Protein AF-A0A970XUF3-F1 (afdb_monomer)

Solvent-accessible surface area (backbone atoms only — not comparable to full-atom values): 6879 Å² total; per-residue (Å²): 139,89,86,78,68,78,69,62,79,68,65,74,82,74,82,83,71,47,71,69,57,50,55,48,50,52,54,52,50,53,54,51,50,58,49,51,72,72,58,65,86,57,64,73,45,73,54,93,64,70,76,91,70,79,68,89,47,69,45,66,59,51,60,77,42,101,81,54,48,75,49,60,61,56,52,50,50,54,52,50,52,30,46,78,71,64,72,48,58,91,92,59,88,84,87,82,92,67,96,57,85,76,110

Secondary structure (DSSP, 8-state):
--SSSTTGGG--------HHHHHHHHHHHHHHHHHHHHSPPPPEEEE---GGG---EEEE-GGGSTTSSTHHHHHHHHHHHHHHTT-S-TT-------SSTT-

Structure (mmCIF, N/CA/C/O backbone):
data_AF-A0A970XUF3-F1
#
_entry.id   AF-A0A970XUF3-F1
#
loop_
_atom_site.group_PDB
_atom_site.id
_atom_site.type_symbol
_atom_site.label_atom_id
_atom_site.label_alt_id
_atom_site.label_comp_id
_atom_site.label_asym_id
_atom_site.label_entity_id
_atom_site.label_seq_id
_atom_site.pdbx_PDB_ins_code
_atom_site.Cartn_x
_atom_site.Cartn_y
_atom_site.Cartn_z
_atom_site.occupancy
_atom_site.B_iso_or_equiv
_atom_site.auth_seq_id
_atom_site.auth_comp_id
_atom_site.auth_asym_id
_atom_site.auth_atom_id
_atom_site.pdbx_PDB_model_num
ATOM 1 N N . MET A 1 1 ? -20.423 7.216 -50.883 1.00 48.00 1 MET A N 1
ATOM 2 C CA . MET A 1 1 ? -19.783 6.032 -50.267 1.00 48.00 1 MET A CA 1
ATOM 3 C C . MET A 1 1 ? -18.288 6.190 -50.517 1.00 48.00 1 MET A C 1
ATOM 5 O O . MET A 1 1 ? -17.974 6.514 -51.651 1.00 48.00 1 MET A O 1
ATOM 9 N N . HIS A 1 2 ? -17.430 6.060 -49.498 1.00 49.44 2 HIS A N 1
ATOM 10 C CA . HIS A 1 2 ? -15.969 6.338 -49.485 1.00 49.44 2 HIS A CA 1
ATOM 11 C C . HIS A 1 2 ? -15.506 7.712 -48.969 1.00 49.44 2 HIS A C 1
ATOM 13 O O . HIS A 1 2 ? -14.838 8.454 -49.677 1.00 49.44 2 HIS A O 1
ATOM 19 N N . HIS A 1 3 ? -15.79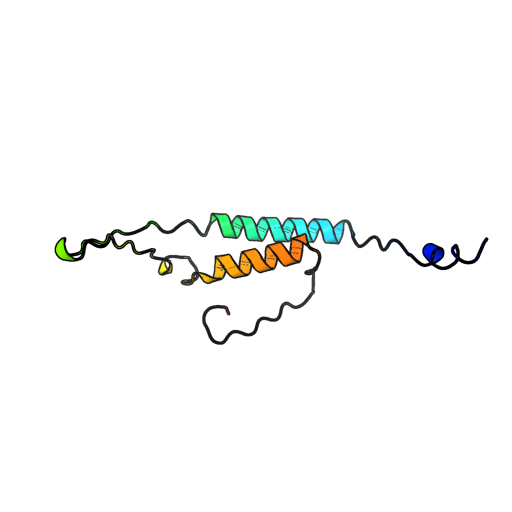4 8.027 -47.704 1.00 49.59 3 HIS A N 1
ATOM 20 C CA . HIS A 1 3 ? -15.003 9.022 -46.957 1.00 49.59 3 HIS A CA 1
ATOM 21 C C . HIS A 1 3 ? -14.604 8.558 -45.542 1.00 49.59 3 HIS A C 1
ATOM 23 O O . HIS A 1 3 ? -14.060 9.349 -44.783 1.00 49.59 3 HIS A O 1
ATOM 29 N N . ASP A 1 4 ? -14.816 7.279 -45.210 1.00 54.97 4 ASP A N 1
ATOM 30 C CA . ASP A 1 4 ? -14.683 6.748 -43.842 1.00 54.97 4 ASP A CA 1
ATOM 31 C C . ASP A 1 4 ? -13.558 5.701 -43.686 1.00 54.97 4 ASP A C 1
ATOM 33 O O . ASP A 1 4 ? -13.497 5.003 -42.688 1.00 54.97 4 ASP A O 1
ATOM 37 N N . ASP A 1 5 ? -12.654 5.571 -44.667 1.00 55.22 5 ASP A N 1
ATOM 38 C CA . ASP A 1 5 ? -11.529 4.610 -44.604 1.00 55.22 5 ASP A CA 1
ATOM 39 C C . ASP A 1 5 ? -10.201 5.248 -44.151 1.00 55.22 5 ASP A C 1
ATOM 41 O O . ASP A 1 5 ? -9.280 4.558 -43.729 1.00 55.22 5 ASP A O 1
ATOM 45 N N . LEU A 1 6 ? -10.081 6.581 -44.186 1.00 56.59 6 LEU A N 1
ATOM 46 C CA . LEU A 1 6 ? -8.809 7.275 -43.916 1.00 56.59 6 LEU A CA 1
ATOM 47 C C . LEU A 1 6 ? -8.526 7.522 -42.422 1.00 56.59 6 LEU A C 1
ATOM 49 O O . LEU A 1 6 ? -7.419 7.929 -42.066 1.00 56.59 6 LEU A O 1
ATOM 53 N N . LEU A 1 7 ? -9.508 7.309 -41.538 1.00 57.59 7 LEU A N 1
ATOM 54 C CA . LEU A 1 7 ? -9.339 7.483 -40.088 1.00 57.59 7 LEU A CA 1
ATOM 55 C C . LEU A 1 7 ? -8.886 6.201 -39.377 1.00 57.59 7 LEU A C 1
ATOM 57 O O . LEU A 1 7 ? -8.167 6.292 -38.382 1.00 57.59 7 LEU A O 1
ATOM 61 N N . LEU A 1 8 ? -9.251 5.025 -39.896 1.00 55.69 8 LEU A N 1
ATOM 62 C CA . LEU A 1 8 ? -8.861 3.736 -39.316 1.00 55.69 8 LEU A CA 1
ATOM 63 C C . LEU A 1 8 ? -7.401 3.373 -39.629 1.00 55.69 8 LEU A C 1
ATOM 65 O O . LEU A 1 8 ? -6.735 2.774 -38.790 1.00 55.69 8 LEU A O 1
ATOM 69 N N . ASP A 1 9 ? -6.864 3.854 -40.753 1.00 57.50 9 ASP A N 1
ATOM 70 C CA . ASP A 1 9 ? -5.477 3.615 -41.193 1.00 57.50 9 ASP A CA 1
ATOM 71 C C . ASP A 1 9 ? -4.411 4.289 -40.297 1.00 57.50 9 ASP A C 1
ATOM 73 O O . ASP A 1 9 ? -3.210 4.059 -40.431 1.00 57.50 9 ASP A O 1
ATOM 77 N N . ARG A 1 10 ? -4.836 5.141 -39.350 1.00 59.44 10 ARG A N 1
ATOM 78 C CA . ARG A 1 10 ? -3.960 5.830 -38.381 1.00 59.44 10 ARG A CA 1
ATOM 79 C C . ARG A 1 10 ? -4.024 5.253 -36.969 1.00 59.44 10 ARG A C 1
ATOM 81 O O . ARG A 1 10 ? -3.333 5.763 -36.083 1.00 59.44 10 ARG A O 1
ATOM 88 N N . LEU A 1 11 ? -4.817 4.208 -36.739 1.00 58.84 11 LEU A N 1
ATOM 89 C CA . LEU A 1 11 ? -4.786 3.469 -35.482 1.00 58.84 11 LEU A CA 1
ATOM 90 C C . LEU A 1 11 ? -3.599 2.510 -35.514 1.00 58.84 11 LEU A C 1
ATOM 92 O O . LEU A 1 11 ? -3.718 1.339 -35.852 1.00 58.84 11 LEU A O 1
ATOM 96 N N . VAL A 1 12 ? -2.427 3.033 -35.159 1.00 64.12 12 VAL A N 1
ATOM 97 C CA . VAL A 1 12 ? -1.288 2.181 -34.828 1.00 64.12 12 VAL A CA 1
ATOM 98 C C . VAL A 1 12 ? -1.689 1.386 -33.592 1.00 64.12 12 VAL A C 1
ATOM 100 O O . VAL A 1 12 ? -1.864 1.960 -32.514 1.00 64.12 12 VAL A O 1
ATOM 103 N N . GLU A 1 13 ? -1.857 0.075 -33.746 1.00 56.38 13 GLU A N 1
ATOM 104 C CA . GLU A 1 13 ? -1.923 -0.842 -32.617 1.00 56.38 13 GLU A CA 1
ATOM 105 C C . GLU A 1 13 ? -0.577 -0.754 -31.891 1.00 56.38 13 GLU A C 1
ATOM 107 O O . GLU A 1 13 ? 0.428 -1.345 -32.285 1.00 56.38 13 GLU A O 1
ATOM 112 N N . VAL A 1 14 ? -0.519 0.106 -30.874 1.00 59.81 14 VAL A N 1
ATOM 113 C CA . VAL A 1 14 ? 0.663 0.227 -30.031 1.00 59.81 14 VAL A CA 1
ATOM 114 C C . VAL A 1 14 ? 0.681 -1.014 -29.161 1.00 59.81 14 VAL A C 1
ATOM 116 O O . VAL A 1 14 ? -0.028 -1.072 -28.153 1.00 59.81 14 VAL A O 1
ATOM 119 N N . ASP A 1 15 ? 1.506 -1.988 -29.537 1.00 58.88 15 ASP A N 1
ATOM 120 C CA . ASP A 1 15 ? 1.877 -3.070 -28.638 1.00 58.88 15 ASP A CA 1
ATOM 121 C C . ASP A 1 15 ? 2.607 -2.459 -27.433 1.00 58.88 15 ASP A C 1
ATOM 123 O O . ASP A 1 15 ? 3.798 -2.146 -27.456 1.00 58.88 15 ASP A O 1
ATOM 127 N N . ARG A 1 16 ? 1.845 -2.216 -26.364 1.00 62.81 16 ARG A N 1
ATOM 128 C CA . ARG A 1 16 ? 2.358 -1.722 -25.080 1.00 62.81 16 ARG A CA 1
ATOM 129 C C . ARG A 1 16 ? 2.996 -2.839 -24.261 1.00 62.81 16 ARG A C 1
ATOM 131 O O . ARG A 1 16 ? 3.358 -2.605 -23.111 1.00 62.81 16 ARG A O 1
ATOM 138 N N . THR A 1 17 ? 3.080 -4.049 -24.806 1.00 63.94 17 THR A N 1
ATOM 139 C CA . THR A 1 17 ? 3.468 -5.244 -24.076 1.00 63.94 17 THR A CA 1
ATOM 140 C C . THR A 1 17 ? 4.840 -5.731 -24.526 1.00 63.94 17 THR A C 1
ATOM 142 O O . THR A 1 17 ? 5.007 -6.733 -25.211 1.00 63.94 17 THR A O 1
ATOM 145 N N . SER A 1 18 ? 5.880 -5.044 -24.062 1.00 77.62 18 SER A N 1
ATOM 146 C CA . SER A 1 18 ? 7.224 -5.620 -24.087 1.00 77.62 18 SER A CA 1
ATOM 147 C C . SER A 1 18 ? 7.264 -6.861 -23.187 1.00 77.62 18 SER A C 1
ATOM 149 O O . SER A 1 18 ? 6.694 -6.872 -22.092 1.00 77.62 18 SER A O 1
ATOM 151 N N . SER A 1 19 ? 7.949 -7.924 -23.616 1.00 81.50 19 SER A N 1
ATOM 152 C CA . SER A 1 19 ? 8.212 -9.093 -22.762 1.00 81.50 19 SER A CA 1
ATOM 153 C C . SER A 1 19 ? 8.943 -8.705 -21.473 1.00 81.50 19 SER A C 1
ATOM 155 O O . SER A 1 19 ? 8.658 -9.266 -20.418 1.00 81.50 19 SER A O 1
ATOM 157 N N . ALA A 1 20 ? 9.820 -7.700 -21.538 1.00 83.75 20 ALA A N 1
ATOM 158 C CA . ALA A 1 20 ? 10.513 -7.161 -20.375 1.00 83.75 20 ALA A CA 1
ATOM 159 C C . ALA A 1 20 ? 9.571 -6.388 -19.436 1.00 83.75 20 ALA A C 1
ATOM 161 O O . ALA A 1 20 ? 9.719 -6.486 -18.218 1.00 83.75 20 ALA A O 1
ATOM 162 N N . ASP A 1 21 ? 8.590 -5.661 -19.982 1.00 84.06 21 ASP A N 1
ATOM 163 C CA . ASP A 1 21 ? 7.599 -4.937 -19.175 1.00 84.06 21 ASP A CA 1
ATOM 164 C C . ASP A 1 21 ? 6.648 -5.908 -18.473 1.00 84.06 21 ASP A C 1
ATOM 166 O O . ASP A 1 21 ? 6.362 -5.735 -17.291 1.00 84.06 21 ASP A O 1
ATOM 170 N N . ARG A 1 22 ? 6.222 -6.975 -19.165 1.00 87.44 22 ARG A N 1
ATOM 171 C CA . ARG A 1 22 ? 5.441 -8.064 -18.558 1.00 87.44 22 ARG A CA 1
ATOM 172 C C . ARG A 1 22 ? 6.205 -8.750 -17.430 1.00 87.44 22 ARG A C 1
ATOM 174 O O . ARG A 1 22 ? 5.703 -8.794 -16.316 1.00 87.44 22 ARG A O 1
ATOM 181 N N . ALA A 1 23 ? 7.442 -9.176 -17.686 1.00 90.81 23 ALA A N 1
ATOM 182 C CA . ALA A 1 23 ? 8.272 -9.826 -16.673 1.00 90.81 23 ALA A CA 1
ATOM 183 C C . ALA A 1 23 ? 8.491 -8.940 -15.433 1.00 90.81 23 ALA A C 1
ATOM 185 O O . ALA A 1 23 ? 8.543 -9.433 -14.307 1.00 90.81 23 ALA A O 1
ATOM 186 N N . TRP A 1 24 ? 8.604 -7.621 -15.623 1.00 93.31 24 TRP A N 1
ATOM 187 C CA . TRP A 1 24 ? 8.704 -6.686 -14.506 1.00 93.31 24 TRP A CA 1
ATOM 188 C C . TRP A 1 24 ? 7.390 -6.551 -13.730 1.00 93.31 24 TRP A C 1
ATOM 190 O O . TRP A 1 24 ? 7.419 -6.535 -12.499 1.00 93.31 24 TRP A O 1
ATOM 200 N N . THR A 1 25 ? 6.254 -6.458 -14.422 1.00 93.19 25 THR A N 1
ATOM 201 C CA . THR A 1 25 ? 4.936 -6.404 -13.778 1.00 93.19 25 THR A CA 1
ATOM 202 C C . THR 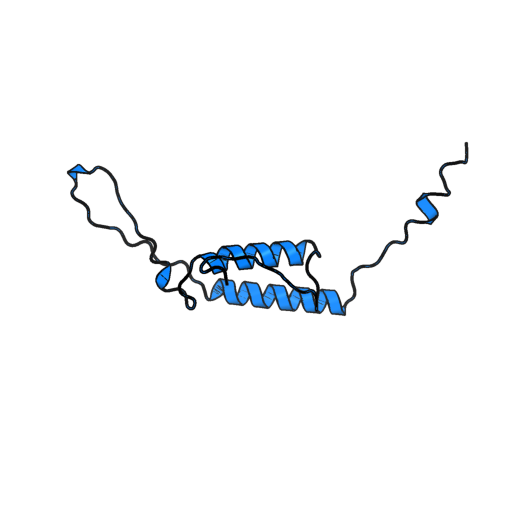A 1 25 ? 4.673 -7.668 -12.967 1.00 93.19 25 THR A C 1
ATOM 204 O O . THR A 1 25 ? 4.267 -7.558 -11.812 1.00 93.19 25 THR A O 1
ATOM 207 N N . ASP A 1 26 ? 4.981 -8.844 -13.519 1.00 93.25 26 ASP A N 1
ATOM 208 C CA . ASP A 1 26 ? 4.828 -10.129 -12.829 1.00 93.25 26 ASP A CA 1
ATOM 209 C C . ASP A 1 26 ? 5.673 -10.160 -11.548 1.00 93.25 26 ASP A C 1
ATOM 211 O O . ASP A 1 26 ? 5.156 -10.396 -10.455 1.00 93.25 26 ASP A O 1
ATOM 215 N N . TRP A 1 27 ? 6.951 -9.783 -11.653 1.00 94.88 27 TRP A N 1
ATOM 216 C CA . TRP A 1 27 ? 7.840 -9.644 -10.498 1.00 94.88 27 TRP A CA 1
ATOM 217 C C . TRP A 1 27 ? 7.292 -8.669 -9.439 1.00 94.88 27 TRP A C 1
ATOM 219 O O . TRP A 1 27 ? 7.366 -8.936 -8.235 1.00 94.88 27 TRP A O 1
ATOM 229 N N . ALA A 1 28 ? 6.737 -7.529 -9.863 1.00 93.44 28 ALA A N 1
ATOM 230 C CA . ALA A 1 28 ? 6.195 -6.522 -8.954 1.00 93.44 28 ALA A CA 1
ATOM 231 C C . ALA A 1 28 ? 4.952 -7.039 -8.212 1.00 93.44 28 ALA A C 1
ATOM 233 O O . ALA A 1 28 ? 4.843 -6.857 -6.995 1.00 93.44 28 ALA A O 1
ATOM 234 N N . VAL A 1 29 ? 4.047 -7.721 -8.919 1.00 93.56 29 VAL A N 1
ATOM 235 C CA . VAL A 1 29 ? 2.849 -8.345 -8.339 1.00 93.56 29 VAL A CA 1
ATOM 236 C C . VAL A 1 29 ? 3.242 -9.426 -7.335 1.00 93.56 29 VAL A C 1
ATOM 238 O O . VAL A 1 29 ? 2.799 -9.371 -6.186 1.00 93.56 29 VAL A O 1
ATOM 241 N N . GLU A 1 30 ? 4.143 -10.340 -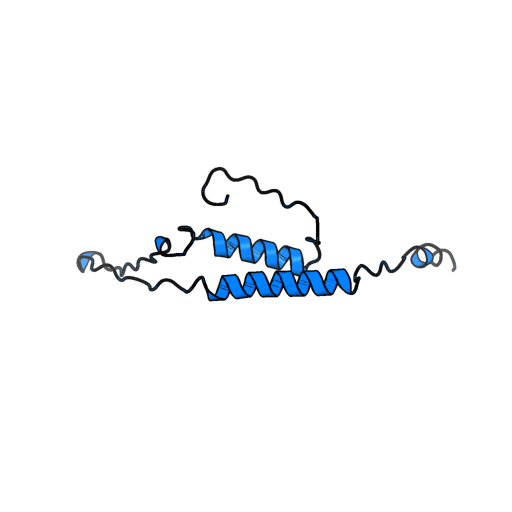7.703 1.00 92.00 30 GLU A N 1
ATOM 242 C CA . GLU A 1 30 ? 4.636 -11.391 -6.803 1.00 92.00 30 GLU A CA 1
ATOM 243 C C . GLU A 1 30 ? 5.208 -10.811 -5.504 1.00 92.00 30 GLU A C 1
ATOM 245 O O . GLU A 1 30 ? 4.958 -11.326 -4.405 1.00 92.00 30 GLU A O 1
ATOM 250 N N . ARG A 1 31 ? 5.953 -9.703 -5.606 1.00 89.75 31 ARG A N 1
ATOM 251 C CA . ARG A 1 31 ? 6.542 -9.035 -4.443 1.00 89.75 31 ARG A CA 1
ATOM 252 C C . ARG A 1 31 ? 5.480 -8.444 -3.518 1.00 89.75 31 ARG A C 1
ATOM 254 O O . ARG A 1 31 ? 5.644 -8.551 -2.296 1.00 89.75 31 ARG A O 1
ATOM 261 N N . ILE A 1 32 ? 4.426 -7.848 -4.081 1.00 87.94 32 ILE A N 1
ATOM 262 C CA . ILE A 1 32 ? 3.297 -7.281 -3.332 1.00 87.94 32 ILE A CA 1
ATOM 263 C C . ILE A 1 32 ? 2.495 -8.389 -2.648 1.00 87.94 32 ILE A C 1
ATOM 265 O O . ILE A 1 32 ? 2.173 -8.274 -1.465 1.00 87.94 32 ILE A O 1
ATOM 269 N N . GLU A 1 33 ? 2.211 -9.490 -3.338 1.00 86.62 33 GLU A N 1
ATOM 270 C CA . GLU A 1 33 ? 1.489 -10.611 -2.736 1.00 86.62 33 GLU A CA 1
ATOM 271 C C . GLU A 1 33 ? 2.291 -11.285 -1.620 1.00 86.62 33 GLU A C 1
ATOM 273 O O . GLU A 1 33 ? 1.745 -11.608 -0.562 1.00 86.62 33 GLU A O 1
ATOM 278 N N . ALA A 1 34 ? 3.601 -11.466 -1.814 1.00 83.88 34 ALA A N 1
ATOM 279 C CA . ALA A 1 34 ? 4.483 -11.990 -0.776 1.00 83.88 34 ALA A CA 1
ATOM 280 C C . ALA A 1 34 ? 4.501 -11.092 0.466 1.00 83.88 34 ALA A C 1
ATOM 282 O O . ALA A 1 34 ? 4.644 -11.587 1.583 1.00 83.88 34 ALA A O 1
ATOM 283 N N . ASP A 1 35 ? 4.354 -9.780 0.285 1.00 78.88 35 ASP A N 1
ATOM 284 C CA . ASP A 1 35 ? 4.154 -8.844 1.387 1.00 78.88 35 ASP A CA 1
ATOM 285 C C . ASP A 1 35 ? 2.783 -8.972 2.055 1.00 78.88 35 ASP A C 1
ATOM 287 O O . ASP A 1 35 ? 2.694 -9.011 3.285 1.00 78.88 35 ASP A O 1
ATOM 291 N N . GLY A 1 36 ? 1.733 -9.156 1.253 1.00 74.56 36 GLY A N 1
ATOM 292 C CA . GLY A 1 36 ? 0.389 -9.489 1.717 1.00 74.56 36 GLY A CA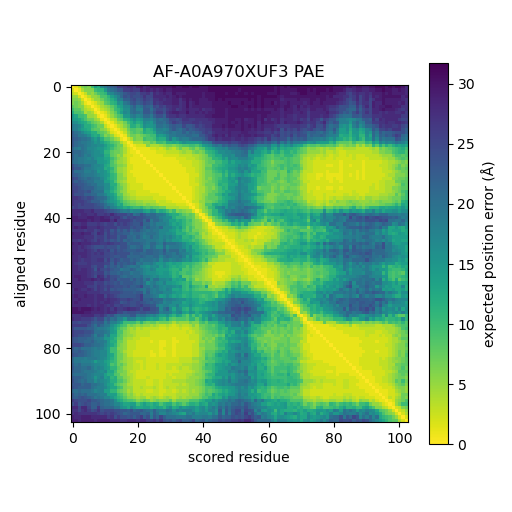 1
ATOM 293 C C . GLY A 1 36 ? 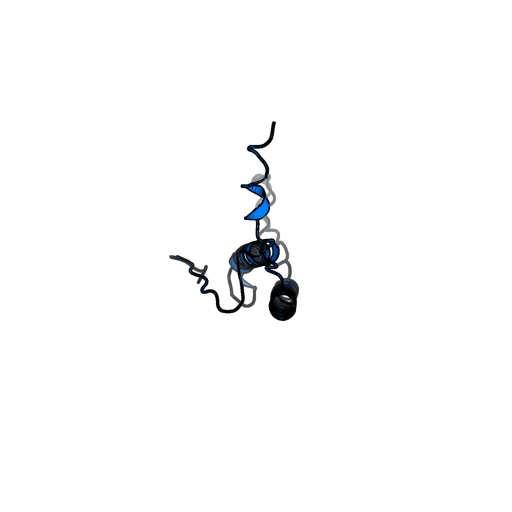0.371 -10.682 2.670 1.00 74.56 36 GLY A C 1
ATOM 294 O O . GLY A 1 36 ? -0.167 -10.574 3.768 1.00 74.56 36 GLY A O 1
ATOM 295 N N . ARG A 1 37 ? 1.038 -11.781 2.302 1.00 74.75 37 ARG A N 1
ATOM 296 C CA . ARG A 1 37 ? 1.086 -13.022 3.100 1.00 74.75 37 ARG A CA 1
ATOM 297 C C . ARG A 1 37 ? 1.802 -12.870 4.449 1.00 74.75 37 ARG A C 1
ATOM 299 O O . ARG A 1 37 ? 1.532 -13.644 5.359 1.00 74.75 37 ARG A O 1
ATOM 306 N N . ARG A 1 38 ? 2.703 -11.889 4.592 1.00 67.44 38 ARG A N 1
ATOM 307 C CA . ARG A 1 38 ? 3.408 -11.595 5.859 1.00 67.44 38 ARG A CA 1
ATOM 308 C C . ARG A 1 38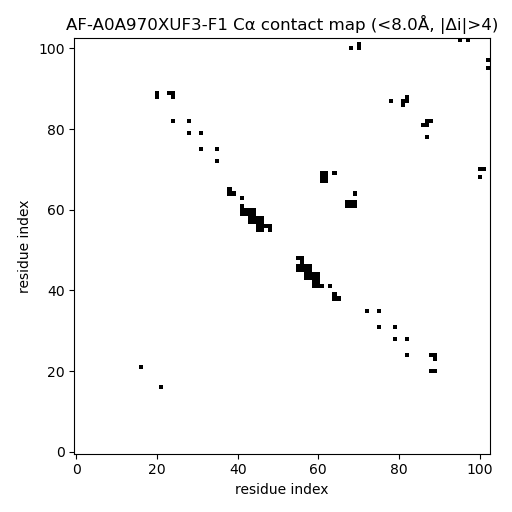 ? 2.629 -10.653 6.780 1.00 67.44 38 ARG A C 1
ATOM 310 O O . ARG A 1 38 ? 2.933 -10.576 7.964 1.00 67.44 38 ARG A O 1
ATOM 317 N N . SER A 1 39 ? 1.638 -9.942 6.246 1.00 61.62 39 SER A N 1
ATOM 318 C CA . SER A 1 39 ? 0.741 -9.058 6.996 1.00 61.62 39 SER A CA 1
ATOM 319 C C . SER A 1 39 ? -0.525 -9.826 7.387 1.00 61.62 39 SER A C 1
ATOM 321 O O . SER A 1 39 ? -1.582 -9.624 6.788 1.00 61.62 39 SER A O 1
ATOM 323 N N . ALA A 1 40 ? -0.387 -10.782 8.306 1.00 55.28 40 ALA A N 1
ATOM 324 C CA . ALA A 1 40 ? -1.483 -11.647 8.737 1.00 55.28 40 ALA A CA 1
ATOM 325 C C . ALA A 1 40 ? -2.638 -10.853 9.377 1.00 55.28 40 ALA A C 1
ATOM 327 O O . ALA A 1 40 ? -2.433 -9.776 9.939 1.00 55.28 40 ALA A O 1
ATOM 328 N N . ASP A 1 41 ? -3.858 -11.397 9.305 1.00 56.88 41 ASP A N 1
ATOM 329 C CA . ASP A 1 41 ? -4.997 -10.852 10.040 1.00 56.88 41 ASP A CA 1
ATOM 330 C C . ASP A 1 41 ? -4.721 -10.910 11.543 1.00 56.88 41 ASP A C 1
ATOM 332 O O . ASP A 1 41 ? -4.540 -11.967 12.147 1.00 56.88 41 ASP A O 1
ATOM 336 N N . THR A 1 42 ? -4.665 -9.729 12.136 1.00 55.44 42 THR A N 1
ATOM 337 C CA . THR A 1 42 ? -4.592 -9.533 13.573 1.00 55.44 42 THR A CA 1
ATOM 338 C C . THR A 1 42 ? -5.901 -10.011 14.189 1.00 55.44 42 THR A C 1
ATOM 340 O O . THR A 1 42 ? -6.994 -9.688 13.715 1.00 55.44 42 THR A O 1
ATOM 343 N N . HIS A 1 43 ? -5.781 -10.861 15.207 1.00 62.53 43 HIS A N 1
ATOM 344 C CA . HIS A 1 43 ? -6.922 -11.478 15.871 1.00 62.53 43 HIS A CA 1
ATOM 345 C C . HIS A 1 43 ? -7.804 -10.397 16.510 1.00 62.53 43 HIS A C 1
ATOM 347 O O . HIS A 1 43 ? -7.300 -9.397 17.027 1.00 62.53 43 HIS A O 1
ATOM 353 N N . LEU A 1 44 ? -9.123 -10.601 16.483 1.00 72.00 44 LEU A N 1
ATOM 354 C CA . LEU A 1 44 ? -10.057 -9.759 17.225 1.00 72.00 44 LEU A CA 1
ATOM 355 C C . LEU A 1 44 ? -9.974 -10.097 18.718 1.00 72.00 44 LEU A C 1
ATOM 357 O O . LEU A 1 44 ? -10.150 -11.248 19.112 1.00 72.00 44 LEU A O 1
ATOM 361 N N . ILE A 1 45 ? -9.729 -9.086 19.545 1.00 80.50 45 ILE A N 1
ATOM 362 C CA . ILE A 1 45 ? -9.684 -9.171 21.003 1.00 80.50 45 ILE A CA 1
ATOM 363 C C . ILE A 1 45 ? -11.035 -8.692 21.534 1.00 80.50 45 ILE A C 1
ATOM 365 O O . ILE A 1 45 ? -11.386 -7.524 21.377 1.00 80.50 45 ILE A O 1
ATOM 369 N N . ARG A 1 46 ? -11.812 -9.582 22.154 1.00 84.19 46 ARG A N 1
ATOM 370 C CA . ARG A 1 46 ? -13.066 -9.207 22.825 1.00 84.19 46 ARG A CA 1
ATOM 371 C C . ARG A 1 46 ? -12.746 -8.384 24.074 1.00 84.19 46 ARG A C 1
ATOM 373 O O . ARG A 1 46 ? -11.919 -8.797 24.884 1.00 84.19 46 ARG A O 1
ATOM 380 N N . LEU A 1 47 ? -13.398 -7.235 24.227 1.00 85.06 47 LEU A N 1
ATOM 381 C CA . LEU A 1 47 ? -13.382 -6.468 25.467 1.00 85.06 47 LEU A CA 1
ATOM 382 C C . LEU A 1 47 ? -14.530 -6.937 26.355 1.00 85.06 47 LEU A C 1
ATOM 384 O O . LEU A 1 47 ? -15.693 -6.877 25.959 1.00 85.06 47 LEU A O 1
ATOM 388 N N . GLU A 1 48 ? -14.194 -7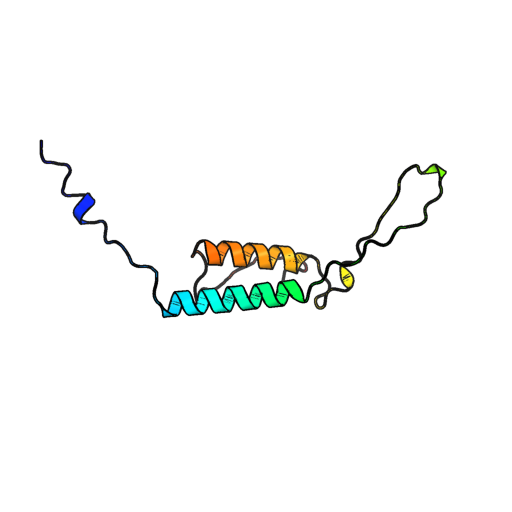.374 27.565 1.00 85.38 48 GLU A N 1
ATOM 389 C CA . GLU A 1 48 ? -15.187 -7.648 28.599 1.00 85.38 48 GLU A CA 1
ATOM 390 C C . GLU A 1 48 ? -15.747 -6.312 29.102 1.00 85.38 48 GLU A C 1
ATOM 392 O O . GLU A 1 48 ? -15.067 -5.556 29.800 1.00 85.38 48 GLU A O 1
ATOM 397 N N . LEU A 1 49 ? -16.978 -6.003 28.692 1.00 85.06 49 LEU A N 1
ATOM 398 C CA . LEU A 1 49 ? -17.722 -4.830 29.135 1.00 85.06 49 LEU A CA 1
ATOM 399 C C . LEU A 1 49 ? -18.827 -5.231 30.119 1.00 85.06 49 LEU A C 1
ATOM 401 O O . LEU A 1 49 ? -19.310 -6.366 30.077 1.00 85.06 49 LEU A O 1
ATOM 405 N N . PRO A 1 50 ? -19.259 -4.304 30.991 1.00 87.25 50 PRO A N 1
ATOM 406 C CA . PRO A 1 50 ? -20.440 -4.504 31.818 1.00 87.25 50 PRO A CA 1
ATOM 407 C C . PRO A 1 50 ? -21.665 -4.904 30.976 1.00 87.25 50 PRO A C 1
ATOM 409 O O . PRO A 1 50 ? -21.947 -4.314 29.932 1.00 87.25 50 PRO A O 1
ATOM 412 N N . VAL A 1 51 ? -22.390 -5.933 31.421 1.00 77.94 51 VAL A N 1
ATOM 413 C CA . VAL A 1 51 ? -23.524 -6.547 30.696 1.00 77.94 51 VAL A CA 1
ATOM 414 C C . VAL A 1 51 ? -24.672 -5.577 30.392 1.00 77.94 51 VAL A C 1
ATOM 416 O O . VAL A 1 51 ? -25.414 -5.774 29.433 1.00 77.94 51 VAL A O 1
ATOM 419 N N . ASP A 1 52 ? -24.804 -4.513 31.176 1.00 87.88 52 ASP A N 1
ATOM 420 C CA . ASP A 1 52 ? -25.782 -3.434 31.030 1.00 87.88 52 ASP A CA 1
ATOM 421 C C . ASP A 1 52 ? -25.551 -2.543 29.798 1.00 87.88 52 ASP A C 1
ATOM 423 O O . ASP A 1 52 ? -26.461 -1.823 29.390 1.00 87.88 52 ASP A O 1
ATOM 427 N N . PHE A 1 53 ? -24.386 -2.631 29.149 1.00 84.75 53 PHE A N 1
ATOM 428 C CA . PHE A 1 53 ? -24.114 -1.913 27.899 1.00 84.75 53 PHE A CA 1
ATOM 429 C C . PHE A 1 53 ? -24.811 -2.549 26.687 1.00 84.75 53 PHE A C 1
ATOM 431 O O . PHE A 1 53 ? -25.017 -1.873 25.680 1.00 84.75 53 PHE A O 1
ATOM 438 N N . GLY A 1 54 ? -25.174 -3.837 26.763 1.00 88.25 54 GLY A N 1
ATOM 439 C CA . GLY A 1 54 ? -25.941 -4.529 25.721 1.00 88.25 54 GLY A CA 1
ATOM 440 C C . GLY A 1 54 ? -25.247 -4.655 24.357 1.00 88.25 54 GLY A C 1
ATOM 441 O O . GLY A 1 54 ? -25.915 -4.955 23.368 1.00 88.25 54 GLY A O 1
ATOM 442 N N . VAL A 1 55 ? -23.932 -4.423 24.280 1.00 86.94 55 VAL A N 1
ATOM 443 C CA . VAL A 1 55 ? -23.135 -4.512 23.048 1.00 86.94 55 VAL A CA 1
ATOM 444 C C . VAL A 1 55 ? -21.839 -5.276 23.294 1.00 86.94 55 VAL A C 1
ATOM 446 O O . VAL A 1 55 ? -21.171 -5.074 24.307 1.00 86.94 55 VAL A O 1
ATOM 449 N N . ASP A 1 56 ? -21.456 -6.122 22.339 1.00 88.56 56 ASP A N 1
ATOM 450 C CA . ASP A 1 56 ? -20.134 -6.740 22.326 1.00 88.56 56 ASP A CA 1
ATOM 451 C C . ASP A 1 56 ? -19.144 -5.812 21.610 1.00 88.56 56 ASP A C 1
ATOM 453 O O . ASP A 1 56 ? -19.393 -5.372 20.484 1.00 88.56 56 ASP A O 1
ATOM 457 N N . VAL A 1 57 ? -17.994 -5.548 22.234 1.00 88.06 57 VAL A N 1
ATOM 458 C CA . VAL A 1 57 ? -16.915 -4.766 21.618 1.00 88.06 57 VAL A CA 1
ATOM 459 C C . VAL A 1 57 ? -15.720 -5.665 21.339 1.00 88.06 57 VAL A C 1
ATOM 461 O O . VAL A 1 57 ? -15.217 -6.359 22.219 1.00 88.06 57 VAL A O 1
ATOM 464 N N . TYR A 1 58 ? -15.245 -5.617 20.098 1.00 83.06 58 TYR A N 1
ATOM 465 C CA . TYR A 1 58 ? -14.057 -6.327 19.644 1.00 83.06 58 TYR A CA 1
ATOM 466 C C . TYR A 1 58 ? -13.032 -5.315 19.138 1.00 83.06 58 TYR A C 1
ATOM 468 O O . TYR A 1 58 ? -13.336 -4.479 18.286 1.00 83.06 58 TYR A O 1
ATOM 476 N N . LEU A 1 59 ? -11.812 -5.393 19.656 1.00 80.31 59 LEU A N 1
ATOM 477 C CA . LEU A 1 59 ? -10.670 -4.625 19.186 1.00 80.31 59 LEU A CA 1
ATOM 478 C C . LEU A 1 59 ? -9.912 -5.423 18.139 1.00 80.31 59 LEU A C 1
ATOM 480 O O . LEU A 1 59 ? -9.642 -6.606 18.320 1.00 80.31 59 LEU A O 1
ATOM 484 N N . LYS A 1 60 ? -9.491 -4.751 17.075 1.00 71.69 60 LYS A N 1
ATOM 485 C CA . LYS A 1 60 ? -8.491 -5.291 16.163 1.00 71.69 60 LYS A CA 1
ATOM 486 C C . LYS A 1 60 ? -7.165 -4.605 16.456 1.00 71.69 60 LYS A C 1
ATOM 488 O O . LYS A 1 60 ? -7.037 -3.404 16.223 1.00 71.69 60 LYS A O 1
ATOM 493 N N . ASP A 1 61 ? -6.204 -5.343 17.007 1.00 70.25 61 ASP A N 1
ATOM 494 C CA . ASP A 1 61 ? -4.886 -4.784 17.315 1.00 70.25 61 ASP A CA 1
ATOM 495 C C . ASP A 1 61 ? -4.001 -4.756 16.065 1.00 70.25 61 ASP A C 1
ATOM 497 O O . ASP A 1 61 ? -3.218 -5.661 15.785 1.00 70.25 61 ASP A O 1
ATOM 501 N N . GLU A 1 62 ? -4.148 -3.683 15.298 1.00 65.62 62 GLU A N 1
ATOM 502 C CA . GLU A 1 62 ? -3.447 -3.465 14.033 1.00 65.62 62 GLU A CA 1
ATOM 503 C C . GLU A 1 62 ? -2.026 -2.898 14.219 1.00 65.62 62 GLU A C 1
ATOM 505 O O . GLU A 1 62 ? -1.285 -2.766 13.242 1.00 65.62 62 GLU A O 1
ATOM 510 N N . SER A 1 63 ? -1.615 -2.612 15.464 1.00 60.47 63 SER A N 1
ATOM 511 C CA . SER A 1 63 ? -0.282 -2.083 15.806 1.00 60.47 63 SER A CA 1
ATOM 512 C C . SER A 1 63 ? 0.833 -3.131 15.701 1.00 60.47 63 SER A C 1
ATOM 514 O O . SER A 1 63 ? 2.003 -2.785 15.562 1.00 60.47 63 SER A O 1
ATOM 516 N N . THR A 1 64 ? 0.464 -4.415 15.703 1.00 56.59 64 THR A N 1
ATOM 517 C CA . THR A 1 64 ? 1.381 -5.566 15.646 1.00 56.59 64 THR A CA 1
ATOM 518 C C . THR A 1 64 ? 1.886 -5.898 14.239 1.00 56.59 64 THR A C 1
ATOM 520 O O . THR A 1 64 ? 2.728 -6.783 14.070 1.00 56.59 64 THR A O 1
ATOM 523 N N . HIS A 1 65 ? 1.417 -5.186 13.210 1.00 58.25 65 HIS A N 1
ATOM 524 C CA . HIS A 1 65 ? 1.990 -5.305 11.873 1.00 58.25 65 HIS A CA 1
ATOM 525 C C . HIS A 1 65 ? 3.458 -4.831 11.888 1.00 58.25 65 HIS A C 1
ATOM 527 O O . HIS A 1 65 ? 3.751 -3.841 12.557 1.00 58.25 65 HIS A O 1
ATOM 533 N N . PRO A 1 66 ? 4.379 -5.449 11.117 1.00 50.28 66 PRO A N 1
ATOM 534 C CA . PRO A 1 66 ? 5.811 -5.099 11.104 1.00 50.28 66 PRO A CA 1
ATOM 535 C C . PRO A 1 66 ? 6.141 -3.622 10.818 1.00 50.28 66 PRO A C 1
ATOM 537 O O . PRO A 1 66 ? 7.282 -3.204 10.982 1.00 50.28 66 PRO A O 1
ATOM 540 N N . THR A 1 67 ? 5.160 -2.836 10.375 1.00 53.09 67 THR A N 1
ATOM 541 C CA . THR A 1 67 ? 5.259 -1.408 10.053 1.00 53.09 67 THR A CA 1
ATOM 542 C C . THR A 1 67 ? 4.335 -0.510 10.892 1.00 53.09 67 THR A C 1
ATOM 544 O O . THR A 1 67 ? 4.281 0.695 10.666 1.00 53.09 67 THR A O 1
ATOM 547 N N . GLY A 1 68 ? 3.607 -1.071 11.865 1.00 49.38 68 GLY A N 1
ATOM 548 C CA . GLY A 1 68 ? 2.838 -0.327 12.871 1.00 49.38 68 GLY A CA 1
ATOM 549 C C . GLY A 1 68 ? 1.584 0.416 12.380 1.00 49.38 68 GLY A C 1
ATOM 550 O O . GLY A 1 68 ? 1.070 1.261 13.112 1.00 49.38 68 GLY A O 1
ATOM 551 N N . SER A 1 69 ? 1.080 0.164 11.161 1.00 49.84 69 SER A N 1
ATOM 552 C CA . SER A 1 69 ? -0.055 0.914 10.585 1.00 49.84 69 SER A CA 1
ATOM 553 C C . SER A 1 69 ? -0.900 0.120 9.572 1.00 49.84 69 SER A C 1
ATOM 555 O O . SER A 1 69 ? -0.380 -0.576 8.698 1.00 49.84 69 SER A O 1
ATOM 557 N N . LEU A 1 70 ? -2.227 0.331 9.619 1.00 51.69 70 LEU A N 1
ATOM 558 C CA . LEU A 1 70 ? -3.273 -0.247 8.745 1.00 51.69 70 LEU A CA 1
ATOM 559 C C . LEU A 1 70 ? -3.112 0.090 7.243 1.00 51.69 70 LEU A C 1
ATOM 561 O O . LEU A 1 70 ? -3.773 -0.486 6.376 1.00 51.69 70 LEU A O 1
ATOM 565 N N . LYS A 1 71 ? -2.247 1.045 6.896 1.00 60.81 71 LYS A N 1
ATOM 566 C CA . LYS A 1 71 ? -2.192 1.637 5.548 1.00 60.81 71 LYS A CA 1
ATOM 567 C C . LYS A 1 71 ? -1.470 0.781 4.509 1.00 60.81 71 LYS A C 1
ATOM 569 O O . LYS A 1 71 ? -1.606 1.026 3.313 1.00 60.81 71 LYS A O 1
ATOM 574 N N . HIS A 1 72 ? -0.815 -0.294 4.944 1.00 65.31 72 HIS A N 1
ATOM 575 C CA . HIS A 1 72 ? -0.167 -1.263 4.059 1.00 65.31 72 HIS A CA 1
ATOM 576 C C . HIS A 1 72 ? -1.184 -1.995 3.179 1.00 65.31 72 HIS A C 1
ATOM 578 O O . HIS A 1 72 ? -0.901 -2.307 2.027 1.00 65.31 72 HIS A O 1
ATOM 584 N N . ARG A 1 73 ? -2.411 -2.208 3.674 1.00 70.62 73 ARG A N 1
ATOM 585 C CA . ARG A 1 73 ? -3.487 -2.827 2.884 1.00 70.62 73 ARG A CA 1
ATOM 586 C C . ARG A 1 73 ? -3.952 -1.912 1.747 1.00 70.62 73 ARG A C 1
ATOM 588 O O . ARG A 1 73 ? -4.102 -2.375 0.614 1.00 70.62 73 ARG A O 1
ATOM 595 N N . LEU A 1 74 ? -4.135 -0.622 2.041 1.00 79.44 74 LEU A N 1
ATOM 596 C CA . LEU A 1 74 ? -4.579 0.365 1.057 1.00 79.44 74 LEU A CA 1
ATOM 597 C C . LEU A 1 74 ? -3.500 0.623 0.004 1.00 79.44 74 LEU A C 1
ATOM 599 O O . LEU A 1 74 ? -3.787 0.498 -1.183 1.00 79.44 74 LEU A O 1
ATOM 603 N N . ALA A 1 75 ? -2.259 0.890 0.425 1.00 82.19 75 ALA A N 1
ATOM 604 C CA . ALA A 1 75 ? -1.143 1.102 -0.493 1.00 82.19 75 ALA A CA 1
ATOM 605 C C . ALA A 1 75 ? -0.986 -0.088 -1.454 1.00 82.19 75 ALA A C 1
ATOM 607 O O . ALA A 1 75 ? -1.004 0.103 -2.667 1.00 82.19 75 ALA A O 1
ATOM 608 N N . ARG A 1 76 ? -0.955 -1.330 -0.944 1.00 86.12 76 ARG A N 1
ATOM 609 C CA . ARG A 1 76 ? -0.883 -2.535 -1.794 1.00 86.12 76 ARG A CA 1
ATOM 610 C C . ARG A 1 76 ? -2.011 -2.609 -2.817 1.00 86.12 76 ARG A C 1
ATOM 612 O O . ARG A 1 76 ? -1.749 -2.923 -3.972 1.00 86.12 76 ARG A O 1
ATOM 619 N N . SER A 1 77 ? -3.241 -2.311 -2.406 1.00 88.19 77 SER A N 1
ATOM 620 C CA . SER A 1 77 ? -4.399 -2.347 -3.306 1.00 88.19 77 SER A CA 1
ATOM 621 C C . SER A 1 77 ? -4.283 -1.295 -4.412 1.00 88.19 77 SER A C 1
ATOM 623 O O . SER A 1 77 ? -4.566 -1.596 -5.569 1.00 88.19 77 SER A O 1
ATOM 625 N N . LEU A 1 78 ? -3.804 -0.090 -4.082 1.00 91.31 78 LEU A N 1
ATOM 626 C CA . LEU A 1 78 ? -3.564 0.981 -5.053 1.00 91.31 78 LEU A CA 1
ATOM 627 C C . LEU A 1 78 ? -2.450 0.616 -6.044 1.00 91.31 78 LEU A C 1
ATOM 629 O O . LEU A 1 78 ? -2.628 0.785 -7.249 1.00 91.31 78 LEU A O 1
ATOM 633 N N . PHE A 1 79 ? -1.335 0.060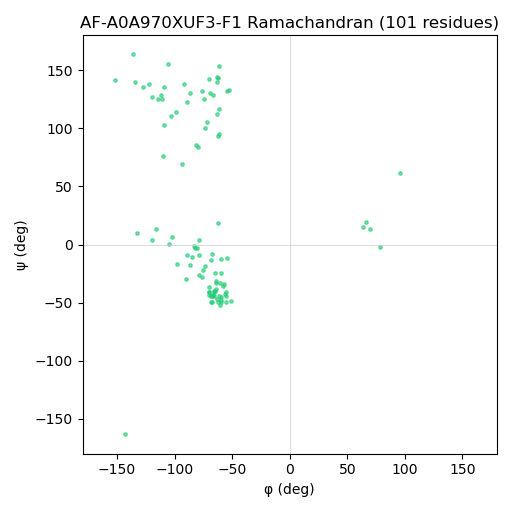 -5.561 1.00 92.06 79 PHE A N 1
ATOM 634 C CA . PHE A 1 79 ? -0.246 -0.410 -6.419 1.00 92.06 79 PHE A CA 1
ATOM 635 C C . PHE A 1 79 ? -0.689 -1.558 -7.333 1.00 92.06 79 PHE A C 1
ATOM 637 O O . PHE A 1 79 ? -0.441 -1.498 -8.535 1.00 92.06 79 PHE A O 1
ATOM 644 N N . LEU A 1 80 ? -1.388 -2.569 -6.804 1.00 92.81 80 LEU A N 1
ATOM 645 C CA . LEU A 1 80 ? -1.927 -3.674 -7.606 1.00 92.81 80 LEU A CA 1
ATOM 646 C C . LEU A 1 80 ? -2.895 -3.172 -8.673 1.00 92.81 80 LEU A C 1
ATOM 648 O O . LEU A 1 80 ? -2.789 -3.566 -9.831 1.00 92.81 80 LEU A O 1
ATOM 652 N N . HIS A 1 81 ? -3.802 -2.268 -8.304 1.00 93.12 81 HIS A N 1
ATOM 653 C CA . HIS A 1 81 ? -4.732 -1.670 -9.250 1.00 93.12 81 HIS A CA 1
ATOM 654 C C . HIS A 1 81 ? -3.987 -0.923 -10.363 1.00 93.12 81 HIS A C 1
ATOM 656 O O . HIS A 1 81 ? -4.263 -1.143 -11.540 1.00 93.12 81 HIS A O 1
ATOM 662 N N . ALA A 1 82 ? -3.001 -0.092 -10.024 1.00 93.25 82 ALA A N 1
ATOM 663 C CA . ALA A 1 82 ? -2.222 0.636 -11.021 1.00 93.25 82 ALA A CA 1
ATOM 664 C C . ALA A 1 82 ? -1.403 -0.295 -11.938 1.00 93.25 82 ALA A C 1
ATOM 666 O O . ALA A 1 82 ? -1.314 -0.034 -13.138 1.00 93.25 82 ALA A O 1
ATOM 667 N N . LEU A 1 83 ? -0.836 -1.384 -11.406 1.00 92.50 83 LEU A N 1
ATOM 668 C CA . LEU A 1 83 ? -0.076 -2.375 -12.180 1.00 92.50 83 LEU A CA 1
ATOM 669 C C . LEU A 1 83 ? -0.973 -3.161 -13.144 1.00 92.50 83 LEU A C 1
ATOM 671 O O . LEU A 1 83 ? -0.671 -3.231 -14.333 1.00 92.50 83 LEU A O 1
ATOM 675 N N . VAL A 1 84 ? -2.103 -3.693 -12.664 1.00 88.44 84 VAL A N 1
ATOM 676 C CA . VAL A 1 84 ? -3.039 -4.492 -13.480 1.00 88.44 84 VAL A CA 1
ATOM 677 C C . VAL A 1 84 ? -3.666 -3.663 -14.602 1.00 88.44 84 VAL A C 1
ATOM 679 O O . VAL A 1 84 ? -3.887 -4.176 -15.695 1.00 88.44 84 VAL A O 1
ATOM 682 N N . ASN A 1 85 ? -3.901 -2.369 -14.375 1.00 89.19 85 ASN A N 1
ATOM 683 C CA . ASN A 1 85 ? -4.407 -1.467 -15.413 1.00 89.19 85 ASN A CA 1
ATOM 684 C C . ASN A 1 85 ? -3.304 -0.906 -16.334 1.00 89.19 85 ASN A C 1
ATOM 686 O O . ASN A 1 85 ? -3.591 -0.127 -17.246 1.00 89.19 85 ASN A O 1
ATOM 690 N N . GLY A 1 86 ? -2.034 -1.256 -16.101 1.00 89.00 86 GLY A N 1
ATOM 691 C CA . GLY A 1 86 ? -0.894 -0.741 -16.865 1.00 89.00 86 GLY A CA 1
ATOM 692 C C . GLY A 1 86 ? -0.642 0.762 -16.684 1.00 89.00 86 GLY A C 1
ATOM 693 O O . GLY A 1 86 ? 0.009 1.384 -17.532 1.00 89.00 86 GLY A O 1
ATOM 694 N N . TRP A 1 87 ? -1.176 1.349 -15.607 1.00 91.50 87 TRP A N 1
ATOM 695 C CA . TRP A 1 87 ? -1.002 2.756 -15.228 1.00 91.50 87 TRP A CA 1
ATOM 696 C C . TRP A 1 87 ? 0.347 3.007 -14.556 1.00 91.50 87 TRP A C 1
ATOM 698 O O . TRP A 1 87 ? 0.866 4.116 -14.641 1.00 91.50 87 TRP A O 1
ATOM 708 N N . LEU A 1 88 ? 0.923 1.981 -13.923 1.00 91.00 88 LEU A N 1
ATOM 709 C CA . LEU A 1 88 ? 2.265 2.012 -13.352 1.00 91.00 88 LEU A CA 1
ATOM 710 C C . LEU A 1 88 ? 3.218 1.134 -14.168 1.00 91.00 88 LEU A C 1
ATOM 712 O O . LEU A 1 88 ? 2.883 0.007 -14.525 1.00 91.00 88 LEU A O 1
ATOM 716 N N . ARG A 1 89 ? 4.421 1.649 -14.442 1.00 90.62 89 ARG A N 1
ATOM 717 C CA . ARG A 1 89 ? 5.473 0.956 -15.203 1.00 90.62 89 ARG A CA 1
ATOM 718 C C . ARG A 1 89 ? 6.835 1.122 -14.548 1.00 90.62 89 ARG A C 1
ATOM 720 O O . ARG A 1 89 ? 7.045 2.023 -13.735 1.00 90.62 89 ARG A O 1
ATOM 727 N N . ARG A 1 90 ? 7.786 0.279 -14.949 1.00 89.94 90 ARG A N 1
ATOM 728 C CA . ARG A 1 90 ? 9.167 0.347 -14.471 1.00 89.94 90 ARG A CA 1
ATOM 729 C C . ARG A 1 90 ? 9.763 1.740 -14.692 1.00 89.94 90 ARG A C 1
ATOM 731 O O . ARG A 1 90 ? 9.695 2.287 -15.786 1.00 89.94 90 ARG A O 1
ATOM 738 N N . GLY A 1 91 ? 10.386 2.285 -13.648 1.00 88.50 91 GLY A N 1
ATOM 739 C CA . GLY A 1 91 ? 11.051 3.592 -13.692 1.00 88.50 91 GLY A CA 1
ATOM 740 C C . GLY A 1 91 ? 10.109 4.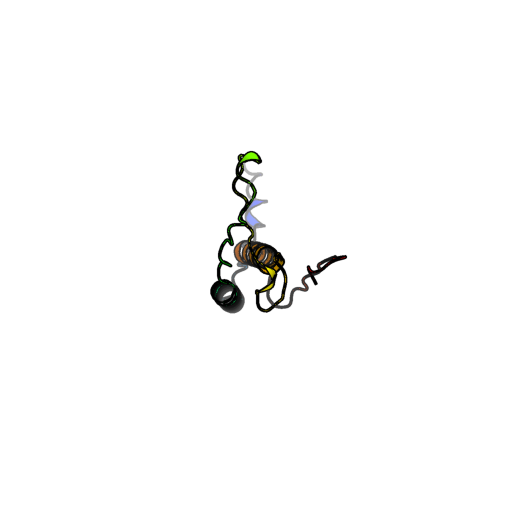795 -13.601 1.00 88.50 91 GLY A C 1
ATOM 741 O O . GLY A 1 91 ? 10.589 5.925 -13.561 1.00 88.50 91 GLY A O 1
ATOM 742 N N . MET A 1 92 ? 8.793 4.578 -13.533 1.00 91.75 92 MET A N 1
ATOM 743 C CA . MET A 1 92 ? 7.832 5.653 -13.320 1.00 91.75 92 MET A CA 1
ATOM 744 C C . MET A 1 92 ? 7.845 6.097 -11.848 1.00 91.75 92 MET A C 1
ATOM 746 O O . MET A 1 92 ? 7.783 5.242 -10.960 1.00 91.75 92 MET A O 1
ATOM 750 N N . PRO A 1 93 ? 7.914 7.409 -11.562 1.00 89.81 93 PRO A N 1
ATOM 751 C CA . PRO A 1 93 ? 7.800 7.902 -10.198 1.00 89.81 93 PRO A CA 1
ATOM 752 C C . PRO A 1 93 ? 6.368 7.727 -9.682 1.00 89.81 93 PRO A C 1
ATOM 754 O O . PRO A 1 93 ? 5.401 7.951 -10.410 1.00 89.81 93 PRO A O 1
ATOM 757 N N . VAL A 1 94 ? 6.244 7.379 -8.404 1.00 90.31 94 VAL A N 1
ATOM 758 C CA . VAL A 1 94 ? 4.974 7.391 -7.672 1.00 90.31 94 VAL A CA 1
ATOM 759 C C . VAL A 1 94 ? 5.046 8.511 -6.652 1.00 90.31 94 VAL A C 1
ATOM 761 O O . VAL A 1 94 ? 5.992 8.579 -5.871 1.00 90.31 94 VAL A O 1
ATOM 764 N N . ILE A 1 95 ? 4.070 9.412 -6.704 1.00 89.25 95 ILE A N 1
ATOM 765 C CA . ILE A 1 95 ? 3.987 10.578 -5.828 1.00 89.25 95 ILE A CA 1
ATOM 766 C C . ILE A 1 95 ? 2.754 10.394 -4.955 1.00 89.25 95 ILE A C 1
ATOM 768 O O . ILE A 1 95 ? 1.653 10.194 -5.463 1.00 89.25 95 ILE A O 1
ATOM 772 N N . GLU A 1 96 ? 2.949 10.469 -3.647 1.00 85.38 96 GLU A N 1
ATOM 773 C CA . GLU A 1 96 ? 1.891 10.408 -2.648 1.00 85.38 96 GLU A CA 1
ATOM 774 C C . GLU A 1 96 ? 2.048 11.623 -1.730 1.00 85.38 96 GLU A C 1
ATOM 776 O O . GLU A 1 96 ? 3.163 12.015 -1.386 1.00 85.38 96 GLU A O 1
ATOM 781 N N . ALA A 1 97 ? 0.936 12.291 -1.430 1.00 82.06 97 ALA A N 1
ATOM 782 C CA . ALA A 1 97 ? 0.920 13.448 -0.550 1.00 82.06 97 ALA A CA 1
ATOM 783 C C . ALA A 1 97 ? 0.236 13.044 0.757 1.00 82.06 97 ALA A C 1
ATOM 785 O O . ALA A 1 97 ? -0.991 12.959 0.812 1.00 82.06 97 ALA A O 1
ATOM 786 N N . SER A 1 98 ? 1.030 12.818 1.804 1.00 75.50 98 SER A N 1
ATOM 787 C CA . SER A 1 98 ? 0.532 12.429 3.124 1.00 75.50 98 SER A CA 1
ATOM 788 C C . SER A 1 98 ? 0.955 13.401 4.217 1.00 75.50 98 SER A C 1
ATOM 790 O O . SER A 1 98 ? 2.108 13.818 4.300 1.00 75.50 98 SER A O 1
ATOM 792 N N . SER A 1 99 ? 0.017 13.705 5.115 1.00 66.81 99 SER A N 1
ATOM 793 C CA . SER A 1 99 ? 0.255 14.393 6.390 1.00 66.81 99 SER A CA 1
ATOM 794 C C . SER A 1 99 ? 0.269 13.442 7.601 1.00 66.81 99 SER A C 1
ATOM 796 O O . SER A 1 99 ? 0.333 13.898 8.740 1.00 66.81 99 SER A O 1
ATOM 798 N N . GLY A 1 100 ? 0.201 12.121 7.382 1.00 61.12 100 GLY A N 1
ATOM 799 C CA . GLY A 1 100 ? 0.189 11.094 8.434 1.00 61.12 100 GLY A CA 1
ATOM 800 C C . GLY A 1 100 ? 0.960 9.821 8.057 1.00 61.12 100 GLY A C 1
ATOM 801 O O . GLY A 1 100 ? 1.732 9.814 7.106 1.00 61.12 100 GLY A O 1
ATOM 802 N N . SER A 1 101 ? 0.717 8.715 8.776 1.00 51.84 101 SER A N 1
ATOM 803 C CA . SER A 1 101 ? 1.421 7.407 8.681 1.00 51.84 101 SER A CA 1
ATOM 804 C C . SER A 1 101 ? 1.326 6.642 7.339 1.00 51.84 101 SER A C 1
ATOM 806 O O . SER A 1 101 ? 1.451 5.421 7.319 1.00 51.84 101 SER A O 1
ATOM 808 N N . THR A 1 102 ? 0.970 7.328 6.251 1.00 50.84 102 THR A N 1
ATOM 809 C CA . THR A 1 102 ? 0.904 6.799 4.875 1.00 50.84 102 THR A CA 1
ATOM 810 C C . THR A 1 102 ? 2.236 6.944 4.124 1.00 50.84 102 THR A C 1
ATOM 812 O O . THR A 1 102 ? 2.355 6.393 3.036 1.00 50.84 102 THR A O 1
ATOM 815 N N . ALA A 1 103 ? 3.206 7.665 4.704 1.00 47.31 103 ALA A N 1
ATOM 816 C CA . ALA A 1 103 ? 4.589 7.724 4.227 1.00 47.31 103 ALA A CA 1
ATOM 817 C C . ALA A 1 103 ? 5.378 6.466 4.617 1.00 47.31 103 ALA A C 1
ATOM 819 O O . ALA A 1 103 ? 5.110 5.934 5.720 1.00 47.31 103 ALA A O 1
#

Radius of gyration: 23.25 Å; Cα contacts (8 Å, |Δi|>4): 58; chains: 1; bounding box: 37×27×82 Å

Mean predicted aligned error: 13.56 Å

Sequence (103 aa):
MHHDDLLLDRLVEVDRTSSADRAWTDWAVERIEADGRRSADTHLIRLELPVDFGVDVYLKDESTHPTGSLKHRLARSLFLHALVNGWLRRGMPVIEASSGSTA

Nearest PDB structures (foldseek):
  2zdi-assembly1_C-2  TM=3.548E-01  e=2.227E+00  Pyrococcus horikoshii

pLDDT: mean 75.08, std 15.26, range [47.31, 94.88]

Foldseek 3Di:
DPPPPVVVVPPDPPPPDDVVFVVVLVVVLVVLVVLVVLQDFADWDWDDDDVVVVDTDTDRCSCPGPLRDPCSVVVSVVVNVCSVVVVDTPPDDDDDDDPDSND